Protein AF-A0AA90QDI5-F1 (afdb_monomer_lite)

Foldseek 3Di:
DADPLLVVLCVVVVHDLVRQVVCLVVVPDPRLLVSQADSPPRHHPDDDLLLQVLQVQLDDPDDDRRHSVNSLVCLQVLDDDPSCLSSLLCSQAPPDVSSVLVSLVVSCVVVVHDSLSSVVSNQSSCVVSVRPRDHPVVSVVPD

Sequence (143 aa):
MTDPVILTRCAELGLSFDQAQRIALASGSALPWALGLDFVTFTPLKPRRWLWMAAQTSSVSYRGFLTPELLLEILMTGEVPRAFASHVLHLLEEAPIQLVVLAVEQAAQQGGVPIATLWRNVARIANEMQSRRITASMIYDAK

Radius of gyration: 15.59 Å; chains: 1; bounding box: 36×31×40 Å

pLDDT: mean 74.64, std 16.43, range [31.08, 96.12]

Structure (mmCIF, N/CA/C/O backbone):
data_AF-A0AA90QDI5-F1
#
_entry.id   AF-A0AA90QDI5-F1
#
loop_
_atom_site.group_PDB
_atom_site.id
_atom_site.type_symbol
_atom_site.label_atom_id
_atom_site.label_alt_id
_atom_site.label_comp_id
_atom_site.label_asym_id
_atom_site.label_entity_id
_atom_site.label_seq_id
_atom_site.pdbx_PDB_ins_code
_atom_site.Cartn_x
_atom_site.Cartn_y
_atom_site.Cartn_z
_atom_site.occupancy
_atom_site.B_iso_or_equiv
_atom_site.auth_seq_id
_atom_site.auth_comp_id
_atom_site.auth_asym_id
_atom_site.auth_atom_id
_atom_site.pdbx_PDB_model_num
ATOM 1 N N . MET A 1 1 ? -14.360 18.283 18.172 1.00 47.31 1 MET A N 1
ATOM 2 C CA . MET A 1 1 ? -15.468 17.771 17.339 1.00 47.31 1 MET A CA 1
ATOM 3 C C . MET A 1 1 ? -14.946 16.561 16.592 1.00 47.31 1 MET A C 1
ATOM 5 O O . MET A 1 1 ? -14.014 16.714 15.817 1.00 47.31 1 MET A O 1
ATOM 9 N N . THR A 1 2 ? -15.454 15.377 16.924 1.00 53.94 2 THR A N 1
ATOM 10 C CA . THR A 1 2 ? -15.044 14.090 16.344 1.00 53.94 2 THR A CA 1
ATOM 11 C C . THR A 1 2 ? -15.523 14.008 14.895 1.00 53.94 2 THR A C 1
ATOM 13 O O . THR A 1 2 ? -16.684 14.308 14.624 1.00 53.94 2 THR A O 1
ATOM 16 N N . ASP A 1 3 ? -14.631 13.671 13.966 1.00 61.91 3 ASP A N 1
ATOM 17 C CA . ASP A 1 3 ? -14.931 13.638 12.531 1.00 61.91 3 ASP A CA 1
ATOM 18 C C . ASP A 1 3 ? -15.854 12.449 12.192 1.00 61.91 3 ASP A C 1
ATOM 20 O O . ASP A 1 3 ? -15.595 11.331 12.655 1.00 61.91 3 ASP A O 1
ATOM 24 N N . PRO A 1 4 ? -16.926 12.655 11.405 1.00 64.06 4 PRO A N 1
ATOM 25 C CA . PRO A 1 4 ? -17.857 11.596 11.020 1.00 64.06 4 PRO A CA 1
ATOM 26 C C . PRO A 1 4 ? -17.185 10.407 10.318 1.00 64.06 4 PRO A C 1
ATOM 28 O O . PRO A 1 4 ? -17.636 9.280 10.499 1.00 64.06 4 PRO A O 1
ATOM 31 N N . VAL A 1 5 ? -16.081 10.608 9.591 1.00 58.88 5 VAL A N 1
ATOM 32 C CA . VAL A 1 5 ? -15.336 9.516 8.938 1.00 58.88 5 VAL A CA 1
ATOM 33 C C . VAL A 1 5 ? -14.700 8.581 9.969 1.00 58.88 5 VAL A C 1
ATOM 35 O O . VAL A 1 5 ? -14.697 7.363 9.783 1.00 58.88 5 VAL A O 1
ATOM 38 N N . ILE A 1 6 ? -14.210 9.129 11.085 1.00 55.62 6 ILE A N 1
ATOM 39 C CA . ILE A 1 6 ? -13.635 8.332 12.176 1.00 55.62 6 ILE A CA 1
ATOM 40 C C . ILE A 1 6 ? -14.721 7.498 12.841 1.00 55.62 6 ILE A C 1
ATOM 42 O O . ILE A 1 6 ? -14.497 6.327 13.135 1.00 55.62 6 ILE A O 1
ATOM 46 N N . LEU A 1 7 ? -15.892 8.090 13.081 1.00 63.03 7 LEU A N 1
ATOM 47 C CA . LEU A 1 7 ? -17.005 7.382 13.706 1.00 63.03 7 LEU A CA 1
ATOM 48 C C . LEU A 1 7 ? -17.486 6.223 12.832 1.00 63.03 7 LEU A C 1
ATOM 50 O O . LEU A 1 7 ? -17.720 5.141 13.363 1.00 63.03 7 LEU A O 1
ATOM 54 N N . THR A 1 8 ? -17.548 6.411 11.511 1.00 62.66 8 THR A N 1
ATOM 55 C CA . THR A 1 8 ? -17.873 5.336 10.564 1.00 62.66 8 THR A CA 1
ATOM 56 C C . THR A 1 8 ? -16.835 4.218 10.605 1.00 62.66 8 THR A C 1
ATOM 58 O O . THR A 1 8 ? -17.210 3.064 10.770 1.00 62.66 8 THR A O 1
ATOM 61 N N . ARG A 1 9 ? -15.535 4.539 10.559 1.00 58.50 9 ARG A N 1
ATOM 62 C CA . ARG A 1 9 ? -14.464 3.527 10.632 1.00 58.50 9 ARG A CA 1
ATOM 63 C C . ARG A 1 9 ? -14.441 2.784 11.971 1.00 58.50 9 ARG A C 1
ATOM 65 O O . ARG A 1 9 ? -14.253 1.575 12.008 1.00 58.50 9 ARG A O 1
ATOM 72 N N . CYS A 1 10 ? -14.665 3.491 13.079 1.00 55.25 10 CYS A N 1
ATOM 73 C CA . CYS A 1 10 ? -14.777 2.873 14.401 1.00 55.25 10 CYS A CA 1
ATOM 74 C C . CYS A 1 10 ? -15.993 1.935 14.464 1.00 55.25 10 CYS A C 1
ATOM 76 O O . CYS A 1 10 ? -15.869 0.813 14.947 1.00 55.25 10 CYS A O 1
ATOM 78 N N . ALA A 1 11 ? -17.139 2.355 13.914 1.00 64.50 11 ALA A N 1
ATOM 79 C CA . ALA A 1 11 ? -18.347 1.538 13.848 1.00 64.50 11 ALA A CA 1
ATOM 80 C C . ALA A 1 11 ? -18.176 0.296 12.956 1.00 64.50 11 ALA A C 1
ATOM 82 O O . ALA A 1 11 ? -18.606 -0.785 13.350 1.00 64.50 11 ALA A O 1
ATOM 83 N N . GLU A 1 12 ? -17.505 0.421 11.807 1.00 55.56 12 GLU A N 1
ATOM 84 C CA . GLU A 1 12 ? -17.153 -0.708 10.928 1.00 55.56 12 GLU A CA 1
ATOM 85 C C . GLU A 1 12 ? -16.267 -1.741 11.636 1.00 55.56 12 GLU A C 1
ATOM 87 O O . GLU A 1 12 ? -16.382 -2.937 11.380 1.00 55.56 12 GLU A O 1
ATOM 92 N N . LEU A 1 13 ? -15.425 -1.289 12.567 1.00 57.91 13 LEU A N 1
ATOM 93 C CA . LEU A 1 13 ? -14.550 -2.137 13.377 1.00 57.91 13 LEU A CA 1
ATOM 94 C C . LEU A 1 13 ? -15.186 -2.578 14.708 1.00 57.91 13 LEU A C 1
ATOM 96 O O . LEU A 1 13 ? -14.538 -3.267 15.493 1.00 57.91 13 LEU A O 1
ATOM 100 N N . GLY A 1 14 ? -16.437 -2.190 14.988 1.00 61.25 14 GLY A N 1
ATOM 101 C CA . GLY A 1 14 ? -17.127 -2.508 16.243 1.00 61.25 14 GLY A CA 1
ATOM 102 C C . GLY A 1 14 ? -16.522 -1.843 17.488 1.00 61.25 14 GLY A C 1
ATOM 103 O O . GLY A 1 14 ? -16.730 -2.319 18.603 1.00 61.25 14 GLY A O 1
ATOM 104 N N . LEU A 1 15 ? -15.764 -0.760 17.313 1.00 64.56 15 LEU A N 1
ATOM 105 C CA . LEU A 1 15 ? -15.055 -0.048 18.374 1.00 64.56 15 LEU A CA 1
ATOM 106 C C . LEU A 1 15 ? -15.715 1.302 18.665 1.00 64.56 15 LEU A C 1
ATOM 108 O O . LEU A 1 15 ? -16.173 2.003 17.764 1.00 64.56 15 LEU A O 1
ATOM 112 N N . SER A 1 16 ? -15.714 1.724 19.930 1.00 71.50 16 SER A N 1
ATOM 113 C CA . SER A 1 16 ? -15.964 3.127 20.267 1.00 71.50 16 SER A CA 1
ATOM 114 C C . SER A 1 16 ? -14.698 3.963 20.048 1.00 71.50 16 SER A C 1
ATOM 116 O O . SER A 1 16 ? -13.582 3.454 20.144 1.00 71.50 16 SER A O 1
ATOM 118 N N . PHE A 1 17 ? -14.850 5.266 19.795 1.00 65.88 17 PHE A N 1
ATOM 119 C CA . PHE A 1 17 ? -13.709 6.178 19.618 1.00 65.88 17 PHE A CA 1
ATOM 120 C C . PHE A 1 17 ? -12.724 6.125 20.801 1.00 65.88 17 PHE A C 1
ATOM 122 O O . PHE A 1 17 ? -11.512 6.087 20.612 1.00 65.88 17 PHE A O 1
ATOM 129 N N . ASP A 1 18 ? -13.247 6.039 22.024 1.00 66.75 18 ASP A N 1
ATOM 130 C CA . ASP A 1 18 ? -12.446 5.966 23.248 1.00 66.75 18 ASP A CA 1
ATOM 131 C C . ASP A 1 18 ? -11.694 4.625 23.394 1.00 66.75 18 ASP A C 1
ATOM 133 O O . ASP A 1 18 ? -10.564 4.571 23.886 1.00 66.75 18 ASP A O 1
ATOM 137 N N . GLN A 1 19 ? -12.288 3.524 22.920 1.00 65.81 19 GLN A N 1
ATOM 138 C CA . GLN A 1 19 ? -11.617 2.221 22.849 1.00 65.81 19 GLN A CA 1
ATOM 139 C C . GLN A 1 19 ? -10.521 2.220 21.785 1.00 65.81 19 GLN A C 1
ATOM 141 O O . GLN A 1 19 ? -9.406 1.775 22.056 1.00 65.81 19 GLN A O 1
ATOM 146 N N . ALA A 1 20 ? -10.818 2.764 20.604 1.00 63.28 20 ALA A N 1
ATOM 147 C CA . ALA A 1 20 ? -9.859 2.909 19.521 1.00 63.28 20 ALA A CA 1
ATOM 148 C C . ALA A 1 20 ? -8.645 3.737 19.970 1.00 63.28 20 ALA A C 1
ATOM 150 O O . ALA A 1 20 ? -7.508 3.319 19.766 1.00 63.28 20 ALA A O 1
ATOM 151 N N . GLN A 1 21 ? -8.869 4.848 20.679 1.00 65.19 21 GLN A N 1
ATOM 152 C CA . GLN A 1 21 ? -7.803 5.695 21.214 1.00 65.19 21 GLN A CA 1
ATOM 153 C C . GLN A 1 21 ? -6.935 4.963 22.255 1.00 65.19 21 GLN A C 1
ATOM 155 O O . GLN A 1 21 ? -5.708 5.036 22.191 1.00 65.19 21 GLN A O 1
ATOM 160 N N . ARG A 1 22 ? -7.543 4.202 23.178 1.00 65.06 22 ARG A N 1
ATOM 161 C CA . ARG A 1 22 ? -6.811 3.408 24.184 1.00 65.06 22 ARG A CA 1
ATOM 162 C C . ARG A 1 22 ? -5.964 2.296 23.575 1.00 65.06 22 ARG A C 1
ATOM 164 O O . ARG A 1 22 ? -4.813 2.130 23.968 1.00 65.06 22 ARG A O 1
ATOM 171 N N . ILE A 1 23 ? -6.517 1.557 22.617 1.00 61.62 23 ILE A N 1
ATOM 172 C CA . ILE A 1 23 ? -5.788 0.504 21.902 1.00 61.62 23 ILE A CA 1
ATOM 173 C C . ILE A 1 23 ? -4.618 1.127 21.141 1.00 61.62 23 ILE A C 1
ATOM 175 O O . ILE A 1 23 ? -3.495 0.642 21.204 1.00 61.62 23 ILE A O 1
ATOM 179 N N . ALA A 1 24 ? -4.844 2.264 20.492 1.00 59.44 24 ALA A N 1
ATOM 180 C CA . ALA A 1 24 ? -3.817 2.907 19.699 1.00 59.44 24 ALA A CA 1
ATOM 181 C C . ALA A 1 24 ? -2.663 3.495 20.541 1.00 59.44 24 ALA A C 1
ATOM 183 O O . ALA A 1 24 ? -1.512 3.471 20.100 1.00 59.44 24 ALA A O 1
ATOM 184 N N . LEU A 1 25 ? -2.950 3.944 21.768 1.00 59.88 25 LEU A N 1
ATOM 185 C CA . LEU A 1 25 ? -1.947 4.303 22.779 1.00 59.88 25 LEU A CA 1
ATOM 186 C C . LEU A 1 25 ? -1.165 3.082 23.296 1.00 59.88 25 LEU A C 1
ATOM 188 O O . LEU A 1 25 ? 0.023 3.202 23.586 1.00 59.88 25 LEU A O 1
ATOM 192 N N . ALA A 1 26 ? -1.809 1.917 23.401 1.00 58.50 26 ALA A N 1
ATOM 193 C CA . ALA A 1 26 ? -1.209 0.695 23.938 1.00 58.50 26 ALA A CA 1
ATOM 194 C C . ALA A 1 26 ? -0.394 -0.110 22.907 1.00 58.50 26 ALA A C 1
ATOM 196 O O . ALA A 1 26 ? 0.577 -0.767 23.275 1.00 58.50 26 ALA A O 1
ATOM 197 N N . SER A 1 27 ? -0.771 -0.075 21.626 1.00 55.84 27 SER A N 1
ATOM 198 C CA . SER A 1 27 ? -0.221 -0.971 20.596 1.00 55.84 27 SER A CA 1
ATOM 199 C C . SER A 1 27 ? 1.012 -0.447 19.858 1.00 55.84 27 SER A C 1
ATOM 201 O O . SER A 1 27 ? 1.616 -1.202 19.107 1.00 55.84 27 SER A O 1
ATOM 203 N N . GLY A 1 28 ? 1.412 0.812 20.063 1.00 52.62 28 GLY A N 1
ATOM 204 C CA . GLY A 1 28 ? 2.659 1.361 19.517 1.00 52.62 28 GLY A CA 1
ATOM 205 C C . GLY A 1 28 ? 2.663 1.572 17.993 1.00 52.62 28 GLY A C 1
ATOM 206 O O . GLY A 1 28 ? 2.705 0.638 17.205 1.00 52.62 28 GLY A O 1
ATOM 207 N N . SER A 1 29 ? 2.712 2.840 17.572 1.00 56.66 29 SER A N 1
ATOM 208 C CA . SER A 1 29 ? 2.962 3.399 16.218 1.00 56.66 29 SER A CA 1
ATOM 209 C C . SER A 1 29 ? 2.064 2.984 15.042 1.00 56.66 29 SER A C 1
ATOM 211 O O . SER A 1 29 ? 1.878 3.782 14.121 1.00 56.66 29 SER A O 1
ATOM 213 N N . ALA A 1 30 ? 1.474 1.790 15.064 1.00 57.69 30 ALA A N 1
ATOM 214 C CA . ALA A 1 30 ? 0.895 1.151 13.896 1.00 57.69 30 ALA A CA 1
ATOM 215 C C . ALA A 1 30 ? -0.593 0.783 14.054 1.00 57.69 30 ALA A C 1
ATOM 217 O O . ALA A 1 30 ? -1.067 -0.097 13.351 1.00 57.69 30 ALA A O 1
ATOM 218 N N . LEU A 1 31 ? -1.385 1.492 14.856 1.00 61.66 31 LEU A N 1
ATOM 219 C CA . LEU A 1 31 ? -2.858 1.408 14.778 1.00 61.66 31 LEU A CA 1
ATOM 220 C C . LEU A 1 31 ? -3.566 2.742 14.500 1.00 61.66 31 LEU A C 1
ATOM 222 O O . LEU A 1 31 ? -4.549 2.713 13.764 1.00 61.66 31 LEU A O 1
ATOM 226 N N . PRO A 1 32 ? -3.070 3.916 14.954 1.00 63.72 32 PRO A N 1
ATOM 227 C CA . PRO A 1 32 ? -3.703 5.198 14.624 1.00 63.72 32 PRO A CA 1
ATOM 228 C C . PRO A 1 32 ? -3.929 5.410 13.127 1.00 63.72 32 PRO A C 1
ATOM 230 O O . PRO A 1 32 ? -5.046 5.645 12.695 1.00 63.72 32 PRO A O 1
ATOM 233 N N . TRP A 1 33 ? -2.892 5.237 12.318 1.00 56.12 33 TRP A N 1
ATOM 234 C CA . TRP A 1 33 ? -2.924 5.360 10.860 1.00 56.12 33 TRP A CA 1
ATOM 235 C C . TRP A 1 33 ? -3.937 4.440 10.153 1.00 56.12 33 TRP A C 1
ATOM 237 O O . TRP A 1 33 ? -4.631 4.927 9.270 1.00 56.12 33 TRP A O 1
ATOM 247 N N . ALA A 1 34 ? -4.084 3.171 10.559 1.00 58.53 34 ALA A N 1
ATOM 248 C CA . ALA A 1 34 ? -5.080 2.248 9.997 1.00 58.53 34 ALA A CA 1
ATOM 249 C C . ALA A 1 34 ? -6.523 2.685 10.316 1.00 58.53 34 ALA A C 1
ATOM 251 O O . ALA A 1 34 ? -7.464 2.372 9.593 1.00 58.53 34 ALA A O 1
ATOM 252 N N . LEU A 1 35 ? -6.694 3.461 11.390 1.00 63.53 35 LEU A N 1
ATOM 253 C CA . LEU A 1 35 ? -7.950 4.119 11.748 1.00 63.53 35 LEU A CA 1
ATOM 254 C C . LEU A 1 35 ? -8.104 5.499 11.083 1.00 63.53 35 LEU A C 1
ATOM 256 O O . LEU A 1 35 ? -9.143 6.141 11.222 1.00 63.53 35 LEU A O 1
ATOM 260 N N . GLY A 1 36 ? -7.098 5.967 10.339 1.00 61.31 36 GLY A N 1
ATOM 261 C CA . GLY A 1 36 ? -7.047 7.314 9.767 1.00 61.31 36 GLY A CA 1
ATOM 262 C C . GLY A 1 36 ? -6.701 8.414 10.775 1.00 61.31 36 GLY A C 1
ATOM 263 O O . GLY A 1 36 ? -7.060 9.567 10.554 1.00 61.31 36 GLY A O 1
ATOM 264 N N . LEU A 1 37 ? -6.031 8.081 11.879 1.00 63.62 37 LEU A N 1
ATOM 265 C CA . LEU A 1 37 ? -5.660 8.991 12.964 1.00 63.62 37 LEU A CA 1
ATOM 266 C C . LEU A 1 37 ? -4.159 9.316 12.959 1.00 63.62 37 LEU A C 1
ATOM 268 O O . LEU A 1 37 ? -3.305 8.463 12.712 1.00 63.62 37 LEU A O 1
ATOM 272 N N . ASP A 1 38 ? -3.835 10.562 13.282 1.00 62.53 38 ASP A N 1
ATOM 273 C CA . ASP A 1 38 ? -2.483 11.033 13.559 1.00 62.53 38 ASP A CA 1
ATOM 274 C C . ASP A 1 38 ? -1.939 10.391 14.844 1.00 62.53 38 ASP A C 1
ATOM 276 O O . ASP A 1 38 ? -2.626 10.331 15.860 1.00 62.53 38 ASP A O 1
ATOM 280 N N . PHE A 1 39 ? -0.694 9.910 14.815 1.00 56.56 39 PHE A N 1
ATOM 281 C CA . PHE A 1 39 ? -0.118 9.140 15.925 1.00 56.56 39 PHE A CA 1
ATOM 282 C C . PHE A 1 39 ? 0.148 9.978 17.191 1.00 56.56 39 PHE A C 1
ATOM 284 O O . PHE A 1 39 ? 0.200 9.430 18.288 1.00 56.56 39 PHE A O 1
ATOM 291 N N . VAL A 1 40 ? 0.329 11.294 17.051 1.00 57.44 40 VAL A N 1
ATOM 292 C CA . VAL A 1 40 ? 0.679 12.186 18.170 1.00 57.44 40 VAL A CA 1
ATOM 293 C C . VAL A 1 40 ? -0.569 12.829 18.763 1.00 57.44 40 VAL A C 1
ATOM 295 O O . VAL A 1 40 ? -0.715 12.939 19.977 1.00 57.44 40 VAL A O 1
ATOM 298 N N . THR A 1 41 ? -1.475 13.267 17.897 1.00 57.81 41 THR A N 1
ATOM 299 C CA . THR A 1 41 ? -2.659 14.042 18.272 1.00 57.81 41 THR A CA 1
ATOM 300 C C . THR A 1 41 ? -3.934 13.205 18.319 1.00 57.81 41 THR A C 1
ATOM 302 O O . THR A 1 41 ? -4.931 13.673 18.862 1.00 57.81 41 THR A O 1
ATOM 305 N N . PHE A 1 42 ? -3.926 11.991 17.752 1.00 59.12 42 PHE A N 1
ATOM 306 C CA . PHE A 1 42 ? -5.101 11.122 17.588 1.00 59.12 42 PHE A CA 1
ATOM 307 C C . PHE A 1 42 ? -6.279 11.819 16.892 1.00 59.12 42 PHE A C 1
ATOM 309 O O . PHE A 1 42 ? -7.442 11.468 17.081 1.00 59.12 42 PHE A O 1
ATOM 316 N N . THR A 1 43 ? -5.972 12.823 16.071 1.00 56.66 43 THR A N 1
ATOM 317 C CA . THR A 1 43 ? -6.942 13.538 15.240 1.00 56.66 43 THR A CA 1
ATOM 318 C C . THR A 1 43 ? -6.970 12.937 13.838 1.00 56.66 43 THR A C 1
ATOM 320 O O . THR A 1 43 ? -5.996 12.294 13.447 1.00 56.66 43 THR A O 1
ATOM 323 N N . PRO A 1 44 ? -8.055 13.113 13.063 1.00 59.50 44 PRO A N 1
ATOM 324 C CA . PRO A 1 44 ? -8.093 12.592 11.704 1.00 59.50 44 PRO A CA 1
ATOM 325 C C . PRO A 1 44 ? -6.929 13.142 10.887 1.00 59.50 44 PRO A C 1
ATOM 327 O O . PRO A 1 44 ? -6.656 14.348 10.888 1.00 59.50 44 PRO A O 1
ATOM 330 N N . LEU A 1 45 ? -6.251 12.254 10.167 1.00 65.75 45 LEU A N 1
ATOM 331 C CA . LEU A 1 45 ? -5.225 12.646 9.219 1.00 65.75 45 LEU A CA 1
ATOM 332 C C . LEU A 1 45 ? -5.866 13.554 8.172 1.00 65.75 45 LEU A C 1
ATOM 334 O O . LEU A 1 45 ? -6.798 13.165 7.468 1.00 65.75 45 LEU A O 1
ATOM 338 N N . LYS A 1 46 ? -5.350 14.781 8.053 1.00 67.25 46 LYS A N 1
ATOM 339 C CA . LYS A 1 46 ? -5.770 15.686 6.979 1.00 67.25 46 LYS A CA 1
ATOM 340 C C . LYS A 1 46 ? -5.584 14.979 5.629 1.00 67.25 46 LYS A C 1
ATOM 342 O O . LYS A 1 46 ? -4.560 14.311 5.461 1.00 67.25 46 LYS A O 1
ATOM 347 N N . PRO A 1 47 ? -6.496 15.161 4.657 1.00 64.50 47 PRO A N 1
ATOM 348 C CA . PRO A 1 47 ? -6.311 14.628 3.315 1.00 64.50 47 PRO A CA 1
ATOM 349 C C . PRO A 1 47 ? -4.954 15.073 2.761 1.00 64.50 47 PRO A C 1
ATOM 351 O O . PRO A 1 47 ? -4.662 16.268 2.680 1.00 64.50 47 PRO A O 1
ATOM 354 N N . ARG A 1 48 ? -4.104 14.109 2.409 1.00 77.75 48 ARG A N 1
ATOM 355 C CA . ARG A 1 48 ? -2.812 14.347 1.758 1.00 77.75 48 ARG A CA 1
ATOM 356 C C . ARG A 1 48 ? -2.747 13.554 0.463 1.00 77.75 48 ARG A C 1
ATOM 358 O O . ARG A 1 48 ? -3.522 12.630 0.233 1.00 77.75 48 ARG A O 1
ATOM 365 N N . ARG A 1 49 ? -1.801 13.927 -0.397 1.00 86.38 49 ARG A N 1
ATOM 366 C CA . ARG A 1 49 ? -1.512 13.210 -1.642 1.00 86.38 49 ARG A CA 1
ATOM 367 C C . ARG A 1 49 ? -0.635 11.988 -1.329 1.00 86.38 49 ARG A C 1
ATOM 369 O O . ARG A 1 49 ? 0.541 11.986 -1.669 1.00 86.38 49 ARG A O 1
ATOM 376 N N . TRP A 1 50 ? -1.181 10.992 -0.632 1.00 89.69 50 TRP A N 1
ATOM 377 C CA . TRP A 1 50 ? -0.443 9.817 -0.144 1.00 89.69 50 TRP A CA 1
ATOM 378 C C . TRP A 1 50 ? 0.205 9.000 -1.261 1.00 89.69 50 TRP A C 1
ATOM 380 O O . TRP A 1 50 ? 1.376 8.657 -1.143 1.00 89.69 50 TRP A O 1
ATOM 390 N N . LEU A 1 51 ? -0.495 8.785 -2.377 1.00 90.19 51 LEU A N 1
ATOM 391 C CA . LEU A 1 51 ? 0.064 8.175 -3.587 1.00 90.19 51 LEU A CA 1
ATOM 392 C C . LEU A 1 51 ? 1.256 8.968 -4.128 1.00 90.19 51 LEU A C 1
ATOM 394 O O . LEU A 1 51 ? 2.277 8.385 -4.472 1.00 90.19 51 LEU A O 1
ATOM 398 N N . TRP A 1 52 ? 1.165 10.300 -4.144 1.00 91.12 52 TRP A N 1
ATOM 399 C CA . TRP A 1 52 ? 2.280 11.151 -4.562 1.00 91.12 52 TRP A CA 1
ATOM 400 C C . TRP A 1 52 ? 3.458 11.067 -3.597 1.00 91.12 52 TRP A C 1
ATOM 402 O O . TRP A 1 52 ? 4.597 10.942 -4.032 1.00 91.12 52 TRP A O 1
ATOM 412 N N . MET A 1 53 ? 3.190 11.076 -2.292 1.00 89.69 53 MET A N 1
ATOM 413 C CA . MET A 1 53 ? 4.233 10.936 -1.279 1.00 89.69 53 MET A CA 1
ATOM 414 C C . MET A 1 53 ? 4.932 9.573 -1.385 1.00 89.69 53 MET A C 1
ATOM 416 O O . MET A 1 53 ? 6.156 9.529 -1.372 1.00 89.69 53 MET A O 1
ATOM 420 N N . ALA A 1 54 ? 4.179 8.482 -1.556 1.00 90.12 54 ALA A N 1
ATOM 421 C CA . ALA A 1 54 ? 4.718 7.137 -1.750 1.00 90.12 54 ALA A CA 1
ATOM 422 C C . ALA A 1 54 ? 5.580 7.052 -3.017 1.00 90.12 54 ALA A C 1
ATOM 424 O O . ALA A 1 54 ? 6.734 6.627 -2.964 1.00 90.12 54 ALA A O 1
ATOM 425 N N . ALA A 1 55 ? 5.057 7.541 -4.140 1.00 88.38 55 ALA A N 1
ATOM 426 C CA . ALA A 1 55 ? 5.775 7.587 -5.405 1.00 88.38 55 ALA A CA 1
ATOM 427 C C . ALA A 1 55 ? 7.091 8.387 -5.290 1.00 88.38 55 ALA A C 1
ATOM 429 O O . ALA A 1 55 ? 8.151 7.938 -5.738 1.00 88.38 55 ALA A O 1
ATOM 430 N N . GLN A 1 56 ? 7.069 9.514 -4.575 1.00 85.81 56 GLN A N 1
ATOM 431 C CA . GLN A 1 56 ? 8.258 10.325 -4.323 1.00 85.81 56 GLN A CA 1
ATOM 432 C C . GLN A 1 56 ? 9.282 9.617 -3.423 1.00 85.81 56 GLN A C 1
ATOM 434 O O . GLN A 1 56 ? 10.474 9.658 -3.722 1.00 85.81 56 GLN A O 1
ATOM 439 N N . THR A 1 57 ? 8.844 8.942 -2.354 1.00 82.31 57 THR A N 1
ATOM 440 C CA . THR A 1 57 ? 9.721 8.151 -1.468 1.00 82.31 57 THR A CA 1
ATOM 441 C C . THR A 1 57 ? 10.403 7.007 -2.213 1.00 82.31 57 THR A C 1
ATOM 443 O O . THR A 1 57 ? 11.532 6.659 -1.893 1.00 82.31 57 THR A O 1
ATOM 446 N N . SER A 1 58 ? 9.755 6.464 -3.245 1.00 76.62 58 SER A N 1
ATOM 447 C CA . SER A 1 58 ? 10.316 5.393 -4.071 1.00 76.62 58 SER A CA 1
ATOM 448 C C . SER A 1 58 ? 11.358 5.846 -5.106 1.00 76.62 58 SER A C 1
ATOM 450 O O . SER A 1 58 ? 12.023 5.016 -5.725 1.00 76.62 58 SER A O 1
ATOM 452 N N . SER A 1 59 ? 11.502 7.160 -5.315 1.00 68.69 59 SER A N 1
ATOM 453 C CA . SER A 1 59 ? 12.318 7.741 -6.386 1.00 68.69 59 SER A CA 1
ATOM 454 C C . SER A 1 59 ? 13.793 7.852 -5.990 1.00 68.69 59 SER A C 1
ATOM 456 O O . SER A 1 59 ? 14.318 8.933 -5.723 1.00 68.69 59 SER A O 1
ATOM 458 N N . VAL A 1 60 ? 14.478 6.710 -5.975 1.00 59.38 60 VAL A N 1
ATOM 459 C CA . VAL A 1 60 ? 15.926 6.602 -5.765 1.00 59.38 60 VAL A CA 1
ATOM 460 C C . VAL A 1 60 ? 16.670 6.714 -7.099 1.00 59.38 60 VAL A C 1
ATOM 462 O O . VAL A 1 60 ? 17.020 5.718 -7.707 1.00 59.38 60 VAL A O 1
ATOM 465 N N . SER A 1 61 ? 16.866 7.938 -7.598 1.00 55.78 61 SER A N 1
ATOM 466 C CA . SER A 1 61 ? 17.882 8.304 -8.617 1.00 55.78 61 SER A CA 1
ATOM 467 C C . SER A 1 61 ? 17.964 7.530 -9.962 1.00 55.78 61 SER A C 1
ATOM 469 O O . SER A 1 61 ? 18.847 7.833 -10.768 1.00 55.78 61 SER A O 1
ATOM 471 N N . TYR A 1 62 ? 17.050 6.610 -10.290 1.00 53.00 62 TYR A N 1
ATOM 472 C CA . TYR A 1 62 ? 17.022 5.906 -11.581 1.00 53.00 62 TYR A CA 1
ATOM 473 C C . TYR A 1 62 ? 16.262 6.689 -12.668 1.00 53.00 62 TYR A C 1
ATOM 475 O O . TYR A 1 62 ? 15.391 7.515 -12.400 1.00 53.00 62 TYR A O 1
ATOM 483 N N . ARG A 1 63 ? 16.612 6.441 -13.940 1.00 52.12 63 ARG A N 1
ATOM 484 C CA . ARG A 1 63 ? 15.950 7.040 -15.112 1.00 52.12 63 ARG A CA 1
ATOM 485 C C . ARG A 1 63 ? 14.502 6.542 -15.221 1.00 52.12 63 ARG A C 1
ATOM 487 O O . ARG A 1 63 ? 14.256 5.485 -15.789 1.00 52.12 63 ARG A O 1
ATOM 494 N N . GLY A 1 64 ? 13.571 7.342 -14.712 1.00 60.78 64 GLY A N 1
ATOM 495 C CA . GLY A 1 64 ? 12.126 7.128 -14.790 1.00 60.78 64 GLY A CA 1
ATOM 496 C C . GLY A 1 64 ? 11.484 7.463 -13.450 1.00 60.78 64 GLY A C 1
ATOM 497 O O . GLY A 1 64 ? 11.765 6.804 -12.462 1.00 60.78 64 GLY A O 1
ATOM 498 N N . PHE A 1 65 ? 10.652 8.501 -13.399 1.00 73.75 65 PHE A N 1
ATOM 499 C CA . PHE A 1 65 ? 9.949 8.882 -12.175 1.00 73.75 65 PHE A CA 1
ATOM 500 C C . PHE A 1 65 ? 8.702 8.006 -12.026 1.00 73.75 65 PHE A C 1
ATOM 502 O O . PHE A 1 65 ? 7.859 8.006 -12.926 1.00 73.75 65 PHE A O 1
ATOM 509 N N . LEU A 1 66 ? 8.582 7.248 -10.929 1.00 86.38 66 LEU A N 1
ATOM 510 C CA . LEU A 1 66 ? 7.326 6.569 -10.608 1.00 86.38 66 LEU A CA 1
ATOM 511 C C . LEU A 1 66 ? 6.285 7.657 -10.334 1.00 86.38 66 LEU A C 1
ATOM 513 O O . LEU A 1 66 ? 6.427 8.415 -9.379 1.00 86.38 66 LEU A O 1
ATOM 517 N N . THR A 1 67 ? 5.276 7.785 -11.192 1.00 91.25 67 THR A N 1
ATOM 518 C CA . THR A 1 67 ? 4.220 8.784 -11.005 1.00 91.25 67 THR A CA 1
ATOM 519 C C . THR A 1 67 ? 3.153 8.265 -10.035 1.00 91.25 67 THR A C 1
ATOM 521 O O . THR A 1 67 ? 2.989 7.048 -9.894 1.00 91.25 67 THR A O 1
ATOM 524 N N . PRO A 1 68 ? 2.393 9.155 -9.370 1.00 91.69 68 PRO A N 1
ATOM 525 C CA . PRO A 1 68 ? 1.251 8.751 -8.548 1.00 91.69 68 PRO A CA 1
ATOM 526 C C . PRO A 1 68 ? 0.224 7.920 -9.331 1.00 91.69 68 PRO A C 1
ATOM 528 O O . PRO A 1 68 ? -0.347 6.980 -8.786 1.00 91.69 68 PRO A O 1
ATOM 531 N N . GLU A 1 69 ? 0.006 8.254 -10.604 1.00 93.81 69 GLU A N 1
ATOM 532 C CA . GLU A 1 69 ? -0.948 7.582 -11.488 1.00 93.81 69 GLU A CA 1
ATOM 533 C C . GLU A 1 69 ? -0.479 6.170 -11.846 1.00 93.81 69 GLU A C 1
ATOM 535 O O . GLU A 1 69 ? -1.270 5.231 -11.812 1.00 93.81 69 GLU A O 1
ATOM 540 N N . LEU A 1 70 ? 0.819 5.997 -12.118 1.00 93.75 70 LEU A N 1
ATOM 541 C CA . LEU A 1 70 ? 1.383 4.678 -12.382 1.00 93.75 70 LEU A CA 1
ATOM 542 C C . LEU A 1 70 ? 1.401 3.819 -11.114 1.00 93.75 70 LEU A C 1
ATOM 544 O O . LEU A 1 70 ? 1.112 2.628 -11.171 1.00 93.75 70 LEU A O 1
ATOM 548 N N . LEU A 1 71 ? 1.694 4.412 -9.952 1.00 94.50 71 LEU A N 1
ATOM 549 C CA . LEU A 1 71 ? 1.589 3.704 -8.677 1.00 94.50 71 LEU A CA 1
ATOM 550 C C . LEU A 1 71 ? 0.144 3.260 -8.403 1.00 94.50 71 LEU A C 1
ATOM 552 O O . LEU A 1 71 ? -0.068 2.133 -7.965 1.00 94.50 71 LEU A O 1
ATOM 556 N N . LEU A 1 72 ? -0.848 4.108 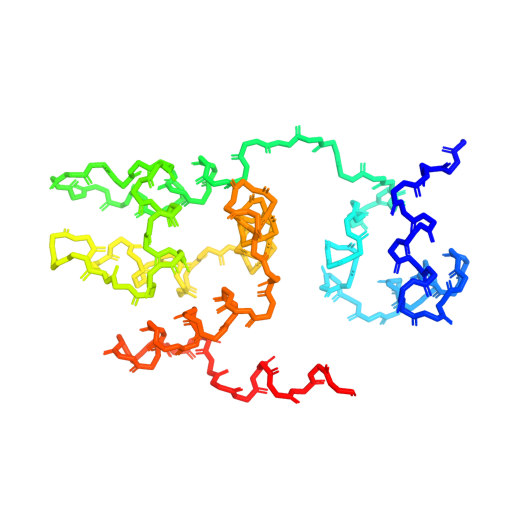-8.691 1.00 95.94 72 LEU A N 1
ATOM 557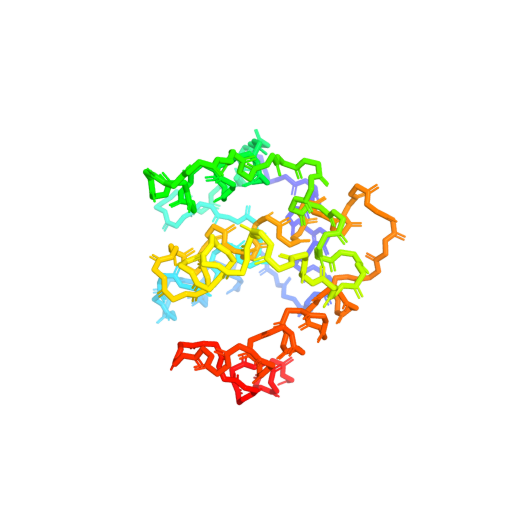 C CA . LEU A 1 72 ? -2.259 3.732 -8.604 1.00 95.94 72 LEU A CA 1
ATOM 558 C C . LEU A 1 72 ? -2.563 2.526 -9.501 1.00 95.94 72 LEU A C 1
ATOM 560 O O . LEU A 1 72 ? -3.139 1.550 -9.027 1.00 95.94 72 LEU A O 1
ATOM 564 N N . GLU A 1 73 ? -2.153 2.565 -10.768 1.00 96.12 73 GLU A N 1
ATOM 565 C CA . GLU A 1 73 ? -2.358 1.467 -11.717 1.00 96.12 73 GLU A CA 1
ATOM 566 C C . GLU A 1 73 ? -1.705 0.162 -11.239 1.00 96.12 73 GLU A C 1
ATOM 568 O O . GLU A 1 73 ? -2.351 -0.887 -11.237 1.00 96.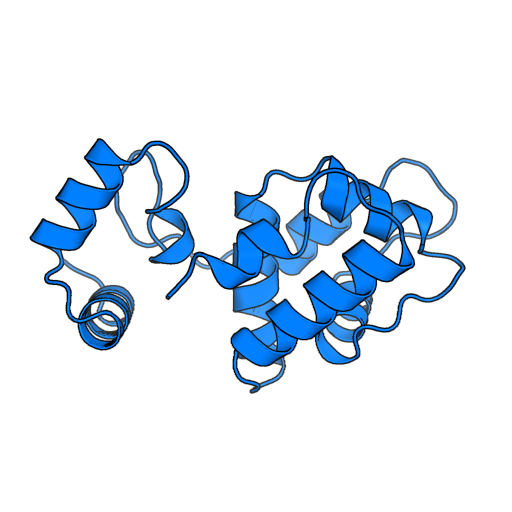12 73 GLU A O 1
ATOM 573 N N . ILE A 1 74 ? -0.466 0.231 -10.747 1.00 95.50 74 ILE A N 1
ATOM 574 C CA . ILE A 1 74 ? 0.254 -0.911 -10.168 1.00 95.50 74 ILE A CA 1
ATOM 575 C C . ILE A 1 74 ? -0.517 -1.501 -8.982 1.00 95.50 74 ILE A C 1
ATOM 577 O O . ILE A 1 74 ? -0.671 -2.715 -8.889 1.00 95.50 74 ILE A O 1
ATOM 581 N N . LEU A 1 75 ? -1.036 -0.670 -8.072 1.00 94.88 75 LEU A N 1
ATOM 582 C CA . LEU A 1 75 ? -1.802 -1.148 -6.914 1.00 94.88 75 LEU A CA 1
ATOM 583 C C . LEU A 1 75 ? -3.151 -1.758 -7.325 1.00 94.88 75 LEU A C 1
ATOM 585 O O . LEU A 1 75 ? -3.593 -2.747 -6.737 1.00 94.88 75 LEU A O 1
ATOM 589 N N . MET A 1 76 ? -3.796 -1.194 -8.346 1.00 95.25 76 MET A N 1
ATOM 590 C CA . MET A 1 76 ? -5.092 -1.648 -8.856 1.00 95.25 76 MET A CA 1
ATOM 591 C C . MET A 1 76 ? -4.996 -2.968 -9.628 1.00 95.25 76 MET A C 1
ATOM 593 O O . MET A 1 76 ? -5.858 -3.833 -9.476 1.00 95.25 76 MET A O 1
ATOM 597 N N . THR A 1 77 ? -3.948 -3.141 -10.430 1.00 95.62 77 THR A N 1
ATOM 598 C CA . THR A 1 77 ? -3.735 -4.333 -11.270 1.00 95.62 77 THR A CA 1
ATOM 599 C C . THR A 1 77 ? -2.916 -5.409 -10.558 1.00 95.62 77 THR A C 1
ATOM 601 O O . THR A 1 77 ? -3.073 -6.603 -10.811 1.00 95.62 77 THR A O 1
ATOM 604 N N . GLY A 1 78 ? -2.040 -5.001 -9.640 1.00 94.06 78 GLY A N 1
ATOM 605 C CA . GLY A 1 78 ? -0.988 -5.837 -9.075 1.00 94.06 78 GLY A CA 1
ATOM 606 C C . GLY A 1 78 ? 0.162 -6.114 -10.049 1.00 94.06 78 GLY A C 1
ATOM 607 O O . GLY A 1 78 ? 0.994 -6.967 -9.760 1.00 94.06 78 GLY A O 1
ATOM 608 N N . GLU A 1 79 ? 0.196 -5.473 -11.219 1.00 95.12 79 GLU A N 1
ATOM 609 C CA . GLU A 1 79 ? 1.238 -5.676 -12.224 1.00 95.12 79 GLU A CA 1
ATOM 610 C C . GLU A 1 79 ? 2.293 -4.581 -12.123 1.00 95.12 79 GLU A C 1
ATOM 612 O O . GLU A 1 79 ? 1.964 -3.397 -12.119 1.00 95.12 79 GLU A O 1
ATOM 617 N N . VAL A 1 80 ? 3.573 -4.963 -12.069 1.00 93.44 80 VAL A N 1
ATOM 618 C CA . VAL A 1 80 ? 4.671 -3.992 -12.062 1.00 93.44 80 VAL A CA 1
ATOM 619 C C . VAL A 1 80 ? 5.400 -3.990 -13.400 1.00 93.44 80 VAL A C 1
ATOM 621 O O . VAL A 1 80 ? 6.042 -4.986 -13.753 1.00 93.44 80 VAL A O 1
ATOM 624 N N . PRO A 1 81 ? 5.394 -2.865 -14.139 1.00 92.31 81 PRO A N 1
ATOM 625 C CA . PRO A 1 81 ? 6.206 -2.744 -15.337 1.00 92.31 81 PRO A CA 1
ATOM 626 C C . PRO A 1 81 ? 7.690 -2.902 -14.999 1.00 92.31 81 PRO A C 1
ATOM 628 O O . PRO A 1 81 ? 8.194 -2.295 -14.053 1.00 92.31 81 PRO A O 1
ATOM 631 N N . ARG A 1 82 ? 8.427 -3.668 -15.815 1.00 89.25 82 ARG A N 1
ATOM 632 C CA . ARG A 1 82 ? 9.844 -3.996 -15.557 1.00 89.25 82 ARG A CA 1
ATOM 633 C C . ARG A 1 82 ? 10.726 -2.770 -15.299 1.00 89.25 82 ARG A C 1
ATOM 635 O O . ARG A 1 82 ? 11.622 -2.840 -14.466 1.00 89.25 82 ARG A O 1
ATOM 642 N N . ALA A 1 83 ? 10.453 -1.652 -15.974 1.00 88.88 83 ALA A N 1
ATOM 643 C CA . ALA A 1 83 ? 11.192 -0.398 -15.801 1.00 88.88 83 ALA A CA 1
ATOM 644 C C . ALA A 1 83 ? 11.076 0.200 -14.383 1.00 88.88 83 ALA A C 1
ATOM 646 O O . ALA A 1 83 ? 11.945 0.962 -13.968 1.00 88.88 83 ALA A O 1
ATOM 647 N N . PHE A 1 84 ? 10.035 -0.163 -13.629 1.00 89.31 84 PHE A N 1
ATOM 648 C CA . PHE A 1 84 ? 9.740 0.370 -12.299 1.00 89.31 84 PHE A CA 1
ATOM 649 C C . PHE A 1 84 ? 9.881 -0.668 -11.180 1.00 89.31 84 PHE A C 1
ATOM 651 O O . PHE A 1 84 ? 9.610 -0.350 -10.025 1.00 89.31 84 PHE A O 1
ATOM 658 N N . ALA A 1 85 ? 10.362 -1.879 -11.480 1.00 89.62 85 ALA A N 1
ATOM 659 C CA . ALA A 1 85 ? 10.519 -2.937 -10.482 1.00 89.62 85 ALA A CA 1
ATOM 660 C C . ALA A 1 85 ? 11.403 -2.512 -9.294 1.00 89.62 85 ALA A C 1
ATOM 662 O O . ALA A 1 85 ? 11.049 -2.767 -8.148 1.00 89.62 85 ALA A O 1
ATOM 663 N N . SER A 1 86 ? 12.506 -1.797 -9.549 1.00 88.12 86 SER A N 1
ATOM 664 C CA . SER A 1 86 ? 13.386 -1.275 -8.493 1.00 88.12 86 SER A CA 1
ATOM 665 C C . SER A 1 86 ? 12.708 -0.224 -7.611 1.00 88.12 86 SER A C 1
ATOM 667 O O . SER A 1 86 ? 12.912 -0.225 -6.401 1.00 88.12 86 SER A O 1
ATOM 669 N N . HIS A 1 87 ? 11.875 0.639 -8.198 1.00 88.94 87 HIS A N 1
ATOM 670 C CA . HIS A 1 87 ? 11.118 1.655 -7.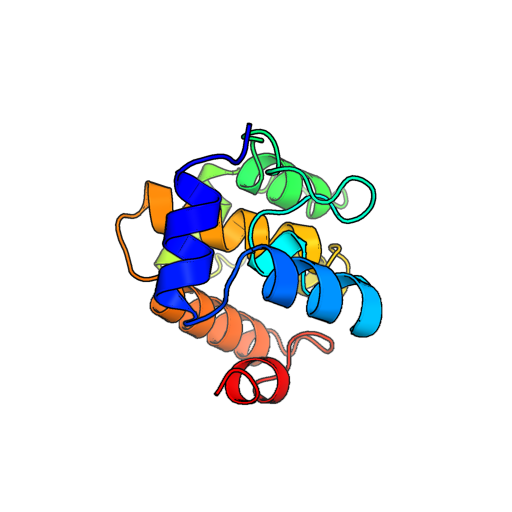466 1.00 88.94 87 HIS A CA 1
ATOM 671 C C . HIS A 1 87 ? 10.086 1.002 -6.546 1.00 88.94 87 HIS A C 1
ATOM 673 O O . HIS A 1 87 ? 10.004 1.333 -5.365 1.00 88.94 87 HIS A O 1
ATOM 679 N N . VAL A 1 88 ? 9.327 0.033 -7.066 1.00 90.00 88 VAL A N 1
ATOM 680 C CA . VAL A 1 88 ? 8.302 -0.665 -6.281 1.00 90.00 88 VAL A CA 1
ATOM 681 C C . VAL A 1 88 ? 8.932 -1.521 -5.185 1.00 90.00 88 VAL A C 1
ATOM 683 O O . VAL A 1 88 ? 8.474 -1.459 -4.050 1.00 90.00 88 VAL A O 1
ATOM 686 N N . LEU A 1 89 ? 10.015 -2.251 -5.466 1.00 88.81 89 LEU A N 1
ATOM 687 C CA . LEU A 1 89 ? 10.720 -3.008 -4.430 1.00 88.81 89 LEU A CA 1
ATOM 688 C C . LEU A 1 89 ? 11.242 -2.082 -3.321 1.00 88.81 89 LEU A C 1
ATOM 690 O O . LEU A 1 89 ? 11.006 -2.350 -2.146 1.00 88.81 89 LEU A O 1
ATOM 694 N N . HIS A 1 90 ? 11.864 -0.956 -3.687 1.00 88.19 90 HIS A N 1
ATOM 695 C CA . HIS A 1 90 ? 12.323 0.034 -2.713 1.00 88.19 90 HIS A CA 1
ATOM 696 C C . HIS A 1 90 ? 11.167 0.598 -1.875 1.00 88.19 90 HIS A C 1
ATOM 698 O O . HIS A 1 90 ? 11.303 0.734 -0.662 1.00 88.19 90 HIS A O 1
ATOM 704 N N . LEU A 1 91 ? 10.007 0.872 -2.484 1.00 88.25 91 LEU A N 1
ATOM 705 C CA . LEU A 1 91 ? 8.813 1.299 -1.752 1.00 88.25 91 LEU A CA 1
ATOM 706 C C . LEU A 1 91 ? 8.399 0.260 -0.697 1.00 88.25 91 LEU A C 1
ATOM 708 O O . LEU A 1 91 ? 8.122 0.627 0.440 1.00 88.25 91 LEU A O 1
ATOM 712 N N . LEU A 1 92 ? 8.357 -1.023 -1.057 1.00 87.94 92 LEU A N 1
ATOM 713 C CA . LEU A 1 92 ? 7.911 -2.086 -0.150 1.00 87.94 92 LEU A CA 1
ATOM 714 C C . LEU A 1 92 ? 8.913 -2.357 0.984 1.00 87.94 92 LEU A C 1
ATOM 716 O O . LEU A 1 92 ? 8.505 -2.718 2.088 1.00 87.94 92 LEU A O 1
ATOM 720 N N . GLU A 1 93 ? 10.210 -2.184 0.731 1.00 84.81 93 GLU A N 1
ATOM 721 C CA . GLU A 1 93 ? 11.256 -2.441 1.727 1.00 84.81 93 GLU A CA 1
ATOM 722 C C . GLU A 1 93 ? 11.525 -1.232 2.628 1.00 84.81 93 GLU A C 1
ATOM 724 O O . GLU A 1 93 ? 11.572 -1.373 3.851 1.00 84.81 93 GLU A O 1
ATOM 729 N N . GLU A 1 94 ? 11.602 -0.029 2.065 1.00 83.81 94 GLU A N 1
ATOM 730 C CA . GLU A 1 94 ? 12.166 1.137 2.754 1.00 83.81 94 GLU A CA 1
ATOM 731 C C . GLU A 1 94 ? 11.123 2.189 3.135 1.00 83.81 94 GLU A C 1
ATOM 733 O O . GLU A 1 94 ? 11.323 2.939 4.095 1.00 83.81 94 GLU A O 1
ATOM 738 N N . ALA A 1 95 ? 9.975 2.251 2.450 1.00 85.69 95 ALA A N 1
ATOM 739 C CA . ALA A 1 95 ? 8.977 3.255 2.797 1.00 85.69 95 ALA A CA 1
ATOM 740 C C . ALA A 1 95 ? 8.439 3.015 4.216 1.00 85.69 95 ALA A C 1
ATOM 742 O O . ALA A 1 95 ? 8.272 1.867 4.647 1.00 85.69 95 ALA A O 1
ATOM 743 N N . PRO A 1 96 ? 8.124 4.075 4.979 1.00 83.12 96 PRO A N 1
ATOM 744 C CA . PRO A 1 96 ? 7.407 3.911 6.232 1.00 83.12 96 PRO A CA 1
ATOM 745 C C . PRO A 1 96 ? 6.126 3.121 5.973 1.00 83.12 96 PRO A C 1
ATOM 747 O O . PRO A 1 96 ? 5.363 3.489 5.081 1.00 83.12 96 PRO A O 1
ATOM 750 N N . ILE A 1 97 ? 5.866 2.068 6.757 1.00 78.94 97 ILE A N 1
ATOM 751 C CA . ILE A 1 97 ? 4.677 1.226 6.555 1.00 78.94 97 ILE A CA 1
ATOM 752 C C . ILE A 1 97 ? 3.415 2.094 6.493 1.00 78.94 97 ILE A C 1
ATOM 754 O O . ILE A 1 97 ? 2.588 1.915 5.606 1.00 78.94 97 ILE A O 1
ATOM 758 N N . GLN A 1 98 ? 3.384 3.136 7.334 1.00 77.06 98 GLN A N 1
ATOM 759 C CA . GLN A 1 98 ? 2.375 4.188 7.397 1.00 77.06 98 GLN A CA 1
ATOM 760 C C . GLN A 1 98 ? 1.999 4.786 6.050 1.00 77.06 98 GLN A C 1
ATOM 762 O O . GLN A 1 98 ? 0.823 4.922 5.715 1.00 77.06 98 GLN A O 1
ATOM 767 N N . LEU A 1 99 ? 3.015 5.109 5.263 1.00 83.12 99 LEU A N 1
ATOM 768 C CA . LEU A 1 99 ? 2.846 5.689 3.948 1.00 83.12 99 LEU A CA 1
ATOM 769 C C . LEU A 1 99 ? 2.214 4.690 2.973 1.00 83.12 99 LEU A C 1
ATOM 771 O O . LEU A 1 99 ? 1.387 5.086 2.156 1.00 83.12 99 LEU A O 1
ATOM 775 N N . VAL A 1 100 ? 2.555 3.404 3.093 1.00 87.25 100 VAL A N 1
ATOM 776 C CA . VAL A 1 100 ? 2.035 2.338 2.228 1.00 87.25 100 VAL A CA 1
ATOM 777 C C . VAL A 1 100 ? 0.541 2.115 2.461 1.00 87.25 100 VAL A C 1
ATOM 779 O O . VAL A 1 100 ? -0.211 2.167 1.492 1.00 87.25 100 VAL A O 1
ATOM 782 N N . VAL A 1 101 ? 0.066 1.942 3.706 1.00 85.12 101 VAL A N 1
ATOM 783 C CA . VAL A 1 101 ? -1.393 1.781 3.935 1.00 85.12 101 VAL A CA 1
ATOM 784 C C . VAL A 1 101 ? -2.152 3.022 3.506 1.00 85.12 101 VAL A C 1
ATOM 786 O O . VAL A 1 101 ? -3.173 2.881 2.850 1.00 85.12 101 VAL A O 1
ATOM 789 N N . LEU A 1 102 ? -1.668 4.229 3.811 1.00 85.19 102 LEU A N 1
ATOM 790 C CA . LEU A 1 102 ? -2.388 5.449 3.437 1.00 85.19 102 LEU A CA 1
ATOM 791 C C . LEU A 1 102 ? -2.442 5.647 1.913 1.00 85.19 102 LEU A C 1
ATOM 793 O O . LEU A 1 102 ? -3.446 6.132 1.390 1.00 85.19 102 LEU A O 1
ATOM 797 N N . ALA A 1 103 ? -1.405 5.227 1.182 1.00 90.44 103 ALA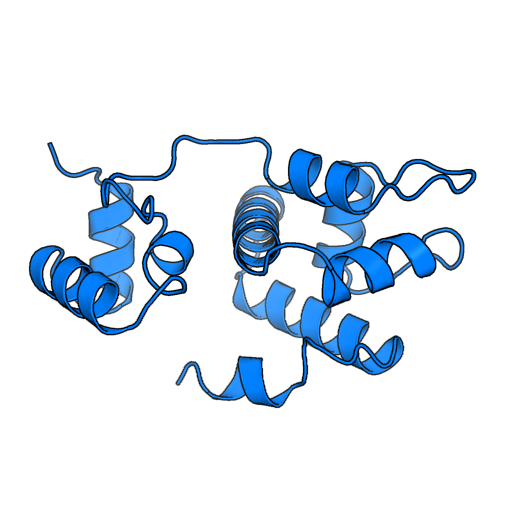 A N 1
ATOM 798 C CA . ALA A 1 103 ? -1.427 5.194 -0.278 1.00 90.44 103 ALA A CA 1
ATOM 799 C C . ALA A 1 103 ? -2.407 4.137 -0.818 1.00 90.44 103 ALA A C 1
ATOM 801 O O . ALA A 1 103 ? -3.141 4.420 -1.763 1.00 90.44 103 ALA A O 1
ATOM 802 N N . VAL A 1 104 ? -2.473 2.956 -0.195 1.00 90.31 104 VAL A N 1
ATOM 803 C CA . VAL A 1 104 ? -3.427 1.890 -0.543 1.00 90.31 104 VAL A CA 1
ATOM 804 C C . VAL A 1 104 ? -4.872 2.299 -0.234 1.00 90.31 104 VAL A C 1
ATOM 806 O O . VAL A 1 104 ? -5.756 2.076 -1.057 1.00 90.31 104 VAL A O 1
ATOM 809 N N . GLU A 1 105 ? -5.126 2.957 0.899 1.00 86.56 105 GLU A N 1
ATOM 810 C CA . GLU A 1 105 ? -6.428 3.546 1.233 1.00 86.56 105 GLU A CA 1
ATOM 811 C C . GLU A 1 105 ? -6.849 4.576 0.186 1.00 86.56 105 GLU A C 1
ATOM 813 O O . GLU A 1 105 ? -7.977 4.534 -0.309 1.00 86.56 105 GLU A O 1
ATOM 818 N N . GLN A 1 106 ? -5.939 5.483 -0.186 1.00 89.44 106 GLN A N 1
ATOM 819 C CA . GLN A 1 106 ? -6.217 6.470 -1.224 1.00 89.44 106 GLN A CA 1
ATOM 820 C C . GLN A 1 106 ? -6.501 5.797 -2.575 1.00 89.44 106 GLN A C 1
ATOM 822 O O . GLN A 1 106 ? -7.429 6.204 -3.272 1.00 89.44 106 GLN A O 1
ATOM 827 N N . ALA A 1 107 ? -5.743 4.763 -2.941 1.00 92.88 107 ALA A N 1
ATOM 828 C CA . ALA A 1 107 ? -5.954 4.015 -4.175 1.00 92.88 107 ALA A CA 1
ATOM 829 C C . ALA A 1 107 ? -7.300 3.276 -4.186 1.00 92.88 107 ALA A C 1
ATOM 831 O O . ALA A 1 107 ? -7.998 3.308 -5.196 1.00 92.88 107 ALA A O 1
ATOM 832 N N . ALA A 1 108 ? -7.716 2.688 -3.061 1.00 88.88 108 ALA A N 1
ATOM 833 C CA . ALA A 1 108 ? -9.027 2.053 -2.928 1.00 88.88 108 ALA A CA 1
ATOM 834 C C . ALA A 1 108 ? -10.166 3.066 -3.136 1.00 88.88 108 ALA A C 1
ATOM 836 O O . ALA A 1 108 ? -11.118 2.790 -3.865 1.00 88.88 108 ALA A O 1
ATOM 837 N N . GLN A 1 109 ? -10.034 4.264 -2.553 1.00 88.50 109 GLN A N 1
ATOM 838 C CA . GLN A 1 109 ? -10.994 5.357 -2.731 1.00 88.50 109 GLN A CA 1
ATOM 839 C C . GLN A 1 109 ? -11.051 5.848 -4.184 1.00 88.50 109 GLN A C 1
ATOM 841 O O . GLN A 1 109 ? -12.140 6.036 -4.718 1.00 88.50 109 GLN A O 1
ATOM 846 N N . GLN A 1 110 ? -9.898 6.043 -4.832 1.00 92.06 110 GLN A N 1
ATOM 847 C CA . GLN A 1 110 ? -9.832 6.523 -6.218 1.00 92.06 110 GLN A CA 1
ATOM 848 C C . GLN A 1 110 ? -10.284 5.470 -7.235 1.00 92.06 110 GLN A C 1
ATOM 850 O O . GLN A 1 110 ? -10.924 5.813 -8.225 1.00 92.06 110 GLN A O 1
ATOM 855 N N . GLY A 1 111 ? -9.962 4.201 -6.992 1.00 88.69 111 GLY A N 1
ATOM 856 C CA . GLY A 1 111 ? -10.324 3.081 -7.856 1.00 88.69 111 GLY A CA 1
ATOM 857 C C . GLY A 1 111 ? -11.732 2.533 -7.625 1.00 88.69 111 GLY A C 1
ATOM 858 O O . GLY A 1 111 ? -12.195 1.724 -8.423 1.00 88.69 111 GLY A O 1
ATOM 859 N N . GLY A 1 112 ? -12.411 2.936 -6.545 1.00 90.38 112 GLY A N 1
ATOM 860 C CA . GLY A 1 112 ? -13.755 2.458 -6.211 1.00 90.38 112 GLY A CA 1
ATOM 861 C C . GLY A 1 112 ? -13.814 0.960 -5.894 1.00 90.38 112 GLY A C 1
ATOM 862 O O . GLY A 1 112 ? -14.828 0.314 -6.149 1.00 90.38 112 GLY A O 1
ATOM 863 N N . VAL A 1 113 ? -12.727 0.391 -5.367 1.00 87.56 113 VAL A N 1
ATOM 864 C CA . VAL A 1 113 ? -12.601 -1.047 -5.091 1.00 87.56 113 VAL A CA 1
ATOM 865 C C . VAL A 1 113 ? -12.336 -1.310 -3.607 1.00 87.56 113 VAL A C 1
ATOM 867 O O . VAL A 1 113 ? -11.735 -0.474 -2.929 1.00 87.56 113 VAL A O 1
ATOM 870 N N . PRO A 1 114 ? -12.735 -2.481 -3.072 1.00 84.94 114 PRO A N 1
ATOM 871 C CA . PRO A 1 114 ? -12.457 -2.826 -1.683 1.00 84.94 114 PRO A CA 1
ATOM 872 C C . PRO A 1 114 ? -10.954 -2.823 -1.387 1.00 84.94 114 PRO A C 1
ATOM 874 O O . PRO A 1 114 ? -10.174 -3.437 -2.117 1.00 84.94 114 PRO A O 1
ATOM 8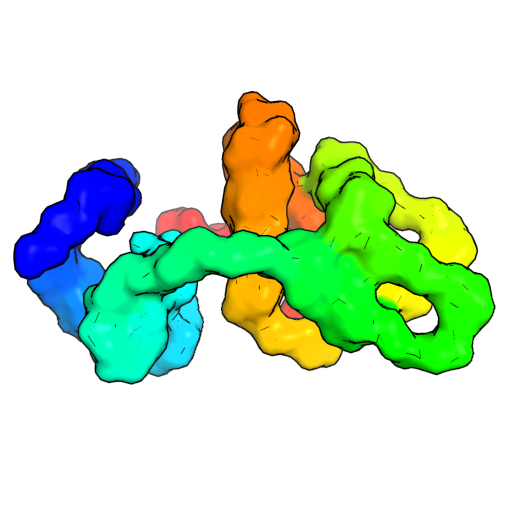77 N N . ILE A 1 115 ? -10.550 -2.216 -0.268 1.00 84.06 115 ILE A N 1
ATOM 878 C CA . ILE A 1 115 ? -9.137 -2.126 0.133 1.00 84.06 115 ILE A CA 1
ATOM 879 C C . ILE A 1 115 ? -8.467 -3.505 0.266 1.00 84.06 115 ILE A C 1
ATOM 881 O O . ILE A 1 115 ? -7.296 -3.669 -0.066 1.00 84.06 115 ILE A O 1
ATOM 885 N N . ALA A 1 116 ? -9.227 -4.534 0.653 1.00 82.06 116 ALA A N 1
ATOM 886 C CA . ALA A 1 116 ? -8.760 -5.919 0.711 1.00 82.06 116 ALA A CA 1
ATOM 887 C C . ALA A 1 116 ? -8.301 -6.461 -0.659 1.00 82.06 116 ALA A C 1
ATOM 889 O O . ALA A 1 116 ? -7.414 -7.309 -0.730 1.00 82.06 116 ALA A O 1
ATOM 890 N N . THR A 1 117 ? -8.874 -5.979 -1.766 1.00 86.69 117 THR A N 1
ATOM 891 C CA . THR A 1 117 ? -8.415 -6.331 -3.119 1.00 86.69 117 THR A CA 1
ATOM 892 C C . THR A 1 117 ? -7.032 -5.757 -3.393 1.00 86.69 117 THR A C 1
ATOM 894 O O . THR A 1 117 ? -6.169 -6.479 -3.885 1.00 86.69 117 THR A O 1
ATOM 897 N N . LEU A 1 118 ? -6.782 -4.510 -2.995 1.00 90.94 118 LEU A N 1
ATOM 898 C CA . LEU A 1 118 ? -5.464 -3.899 -3.153 1.00 90.94 118 LEU A CA 1
ATOM 899 C C . LEU A 1 118 ? -4.424 -4.571 -2.261 1.00 90.94 118 LEU A C 1
ATOM 901 O O . LEU A 1 118 ? -3.315 -4.814 -2.717 1.00 90.94 118 LEU A O 1
ATOM 905 N N . TRP A 1 119 ? -4.772 -4.951 -1.029 1.00 90.31 119 TRP A N 1
ATOM 906 C CA . TRP A 1 119 ? -3.847 -5.701 -0.171 1.00 90.31 119 TRP A CA 1
ATOM 907 C C . TRP A 1 119 ? -3.448 -7.050 -0.761 1.00 90.31 119 TRP A C 1
ATOM 909 O O . TRP A 1 119 ? -2.283 -7.430 -0.663 1.00 90.31 119 TRP A O 1
ATOM 919 N N . ARG A 1 120 ? -4.367 -7.748 -1.442 1.00 88.19 120 ARG A N 1
ATOM 920 C CA . ARG A 1 120 ? -4.025 -8.964 -2.198 1.00 88.19 120 ARG A CA 1
ATOM 921 C C . ARG A 1 120 ? -3.043 -8.671 -3.333 1.00 88.19 120 ARG A C 1
ATOM 923 O O . ARG A 1 120 ? -2.098 -9.433 -3.514 1.00 88.19 120 ARG A O 1
ATOM 930 N N . ASN A 1 121 ? -3.224 -7.565 -4.053 1.00 93.88 121 ASN A N 1
ATOM 931 C CA . ASN A 1 121 ? -2.288 -7.140 -5.095 1.00 93.88 121 ASN A CA 1
ATOM 932 C C . ASN A 1 121 ? -0.913 -6.785 -4.516 1.00 93.88 121 ASN A C 1
ATOM 934 O O . ASN A 1 121 ? 0.096 -7.254 -5.029 1.00 93.88 121 ASN A O 1
ATOM 938 N N . VAL A 1 122 ? -0.861 -6.037 -3.412 1.00 90.62 122 VAL A N 1
ATOM 939 C CA . VAL A 1 122 ? 0.387 -5.708 -2.706 1.00 90.62 122 VAL A CA 1
ATOM 940 C C . VAL A 1 122 ? 1.099 -6.977 -2.238 1.00 90.62 122 VAL A C 1
ATOM 942 O O . VAL A 1 122 ? 2.300 -7.112 -2.453 1.00 90.62 122 VAL A O 1
ATOM 945 N N . ALA A 1 123 ? 0.367 -7.938 -1.666 1.00 86.50 123 ALA A N 1
ATOM 946 C CA . ALA A 1 123 ? 0.917 -9.232 -1.264 1.00 86.50 123 ALA A CA 1
ATOM 947 C C . ALA A 1 123 ? 1.508 -9.995 -2.454 1.00 86.50 123 ALA A C 1
ATOM 949 O O . ALA A 1 123 ? 2.585 -10.582 -2.357 1.00 86.50 123 ALA A O 1
ATOM 950 N N . ARG A 1 124 ? 0.795 -9.997 -3.585 1.00 90.69 124 ARG A N 1
ATOM 951 C CA . ARG A 1 124 ? 1.238 -10.641 -4.821 1.00 90.69 124 ARG A CA 1
ATOM 952 C C . ARG A 1 124 ? 2.527 -10.005 -5.337 1.00 90.69 124 ARG A C 1
ATOM 954 O O . ARG A 1 124 ? 3.496 -10.729 -5.533 1.00 90.69 124 ARG A O 1
ATOM 961 N N . ILE A 1 125 ? 2.565 -8.677 -5.449 1.00 92.38 125 ILE A N 1
ATOM 962 C CA . ILE A 1 125 ? 3.759 -7.928 -5.862 1.00 92.38 125 ILE A CA 1
ATOM 963 C C . ILE A 1 125 ? 4.933 -8.231 -4.923 1.00 92.38 125 ILE A C 1
ATOM 965 O O . ILE A 1 125 ? 6.021 -8.561 -5.386 1.00 92.38 125 ILE A O 1
ATOM 969 N N . ALA A 1 126 ? 4.723 -8.154 -3.606 1.00 88.75 126 ALA A N 1
ATOM 970 C CA . ALA A 1 126 ? 5.775 -8.395 -2.622 1.00 88.75 126 ALA A CA 1
ATOM 971 C C . ALA A 1 126 ? 6.363 -9.811 -2.738 1.00 88.75 126 ALA A C 1
ATOM 973 O O . ALA A 1 126 ? 7.583 -9.968 -2.683 1.00 88.75 126 ALA A O 1
ATOM 974 N N . ASN A 1 127 ? 5.518 -10.823 -2.967 1.00 87.06 127 ASN A N 1
ATOM 975 C CA . ASN A 1 127 ? 5.957 -12.199 -3.202 1.00 87.06 127 ASN A CA 1
ATOM 976 C C . ASN A 1 127 ? 6.710 -12.354 -4.533 1.00 87.06 127 ASN A C 1
ATOM 978 O O . ASN A 1 127 ? 7.782 -12.955 -4.555 1.00 87.06 127 ASN A O 1
ATOM 982 N N . GLU A 1 128 ? 6.180 -11.802 -5.630 1.00 88.19 128 GLU A N 1
ATOM 983 C CA . GLU A 1 128 ? 6.818 -11.841 -6.956 1.00 88.19 128 GLU A CA 1
ATOM 984 C C . GLU A 1 128 ? 8.198 -11.164 -6.946 1.00 88.19 128 GLU A C 1
ATOM 986 O O . GLU A 1 128 ? 9.122 -11.615 -7.621 1.00 88.19 128 GLU A O 1
ATOM 991 N N . MET A 1 129 ? 8.353 -10.110 -6.142 1.00 86.88 129 MET A N 1
ATOM 992 C CA . MET A 1 129 ? 9.599 -9.356 -5.996 1.00 86.88 129 MET A CA 1
ATOM 993 C C . MET A 1 129 ? 10.508 -9.846 -4.868 1.00 86.88 129 MET A C 1
ATOM 995 O O . MET A 1 129 ? 11.587 -9.284 -4.688 1.00 86.88 129 MET A O 1
ATOM 999 N N . GLN A 1 130 ? 10.096 -10.869 -4.113 1.00 84.50 130 GLN A N 1
ATOM 1000 C CA . GLN A 1 130 ? 10.837 -11.399 -2.963 1.00 84.50 130 GLN A CA 1
ATOM 1001 C C . GLN A 1 130 ? 11.184 -10.324 -1.912 1.00 84.50 130 GLN A C 1
ATOM 1003 O O . GLN A 1 130 ? 12.270 -10.339 -1.328 1.00 84.50 130 GLN A O 1
ATOM 1008 N N . SER A 1 131 ? 10.260 -9.386 -1.671 1.00 77.31 131 SER A N 1
ATOM 1009 C CA . SER A 1 131 ? 10.434 -8.341 -0.657 1.00 77.31 131 SER A CA 1
ATOM 1010 C C . SER A 1 131 ? 10.613 -8.958 0.730 1.00 77.31 131 SER A C 1
ATOM 1012 O O . SER A 1 131 ? 9.865 -9.850 1.133 1.00 77.31 131 SER A O 1
ATOM 1014 N N . ARG A 1 132 ? 11.591 -8.459 1.492 1.00 74.75 132 ARG A N 1
ATOM 1015 C CA . ARG A 1 132 ? 11.942 -9.023 2.809 1.00 74.75 132 ARG A CA 1
ATOM 1016 C C . ARG A 1 132 ? 11.057 -8.534 3.955 1.00 74.75 132 ARG A C 1
ATOM 1018 O O . ARG A 1 132 ? 11.091 -9.119 5.035 1.00 74.75 132 ARG A O 1
ATOM 1025 N N . ARG A 1 133 ? 10.317 -7.440 3.746 1.00 69.31 133 ARG A N 1
ATOM 1026 C CA . ARG A 1 133 ? 9.579 -6.726 4.801 1.00 69.31 133 ARG A CA 1
ATOM 1027 C C . ARG A 1 133 ? 8.084 -7.020 4.802 1.00 69.31 133 ARG A C 1
ATOM 1029 O O . ARG A 1 133 ? 7.495 -7.126 5.872 1.00 69.31 133 ARG A O 1
ATOM 1036 N N . ILE A 1 134 ? 7.472 -7.133 3.625 1.00 60.06 134 ILE A N 1
ATOM 1037 C CA . ILE A 1 134 ? 6.034 -7.387 3.483 1.00 60.06 134 ILE A CA 1
ATOM 1038 C C . ILE A 1 134 ? 5.846 -8.859 3.134 1.00 60.06 134 ILE A C 1
ATOM 1040 O O . ILE A 1 134 ? 5.787 -9.245 1.970 1.00 60.06 134 ILE A O 1
ATOM 1044 N N . THR A 1 135 ? 5.781 -9.694 4.166 1.00 52.16 135 THR A N 1
ATOM 1045 C CA . THR A 1 135 ? 5.529 -11.130 4.021 1.00 52.16 135 THR A CA 1
ATOM 1046 C C . THR A 1 135 ? 4.034 -11.406 4.136 1.00 52.16 135 THR A C 1
ATOM 1048 O O . THR A 1 135 ? 3.331 -10.732 4.890 1.00 52.16 135 THR A O 1
ATOM 1051 N N . ALA A 1 136 ? 3.548 -12.443 3.449 1.00 45.78 136 ALA A N 1
ATOM 1052 C CA . ALA A 1 136 ? 2.151 -12.878 3.516 1.00 45.78 136 ALA A CA 1
ATOM 1053 C C . ALA A 1 136 ? 1.611 -12.994 4.961 1.00 45.78 136 ALA A C 1
ATOM 1055 O O . ALA A 1 136 ? 0.445 -12.685 5.188 1.00 45.78 136 ALA A O 1
ATOM 1056 N N . SER A 1 137 ? 2.447 -13.348 5.949 1.00 42.97 137 SER A N 1
ATOM 1057 C CA . SER A 1 137 ? 2.034 -13.454 7.358 1.00 42.97 137 SER A CA 1
ATOM 1058 C C . SER A 1 137 ? 1.526 -12.139 7.962 1.00 42.97 137 SER A C 1
ATOM 1060 O O . SER A 1 137 ? 0.571 -12.171 8.724 1.00 42.97 137 SER A O 1
ATOM 1062 N N . MET A 1 138 ? 2.064 -10.977 7.569 1.00 51.28 138 MET A N 1
ATOM 1063 C CA . MET A 1 138 ? 1.601 -9.674 8.078 1.00 51.28 138 MET A CA 1
ATOM 1064 C C . MET A 1 138 ? 0.188 -9.297 7.599 1.00 51.28 138 MET A C 1
ATOM 1066 O O . MET A 1 138 ? -0.427 -8.399 8.165 1.00 51.28 138 MET A O 1
ATOM 1070 N N . ILE A 1 139 ? -0.325 -9.961 6.557 1.00 49.06 139 ILE A N 1
ATOM 1071 C CA . ILE A 1 139 ? -1.634 -9.673 5.948 1.00 49.06 139 ILE A CA 1
ATOM 1072 C C . ILE A 1 139 ? -2.716 -10.628 6.482 1.00 49.06 139 ILE A C 1
ATOM 1074 O O . ILE A 1 139 ? -3.889 -10.263 6.517 1.00 49.06 139 ILE A O 1
ATOM 1078 N N . TYR A 1 140 ? -2.339 -11.829 6.936 1.00 39.75 140 TYR A N 1
ATOM 1079 C CA . TYR A 1 140 ? -3.278 -12.822 7.477 1.00 39.75 140 TYR A CA 1
ATOM 1080 C C . TYR A 1 140 ? -3.593 -12.654 8.973 1.00 39.75 140 TYR A C 1
ATOM 1082 O O . TYR A 1 140 ? -4.608 -13.186 9.417 1.00 39.75 140 TYR A O 1
ATOM 1090 N N . ASP A 1 141 ? -2.797 -11.888 9.726 1.00 34.12 141 ASP A N 1
ATOM 1091 C CA . ASP A 1 141 ? -3.036 -11.622 11.158 1.00 34.12 141 ASP A CA 1
ATOM 1092 C C . ASP A 1 141 ? -4.075 -10.509 11.428 1.00 34.12 141 ASP A C 1
ATOM 1094 O O . ASP A 1 141 ? -4.370 -10.194 12.577 1.00 34.12 141 ASP A O 1
ATOM 1098 N N . ALA A 1 142 ? -4.680 -9.924 10.389 1.00 34.94 142 ALA A N 1
ATOM 1099 C CA . ALA A 1 142 ? -5.753 -8.931 10.516 1.00 34.94 142 ALA A CA 1
ATOM 1100 C C . ALA A 1 142 ? -7.158 -9.573 10.574 1.00 34.94 142 ALA A C 1
ATOM 1102 O O . ALA A 1 142 ? -8.078 -9.107 9.894 1.00 34.94 142 ALA A O 1
ATOM 1103 N N . LYS A 1 143 ? -7.312 -10.664 11.334 1.00 31.08 143 LYS A N 1
ATOM 1104 C CA . LYS A 1 143 ? -8.596 -11.351 11.538 1.00 31.08 143 LYS A CA 1
ATOM 1105 C C . LYS A 1 143 ? -9.116 -11.185 12.960 1.00 31.08 143 LYS A C 1
ATOM 1107 O O . LYS A 1 143 ? -8.309 -11.346 13.898 1.00 31.08 143 LYS A O 1
#

Secondary structure (DSSP, 8-state):
---HHHHHHHHHTT--HHHHHHHHHHH-SSSTGGGTB-TTT-SBPPP--HHHHHHHHT--S-SS---HHHHHHHHHH----GGGHHHHHHHHHHS-HHHHHHHHHHHHHHHTS-HHHHHHHHHHHHHHTT-SSS-THHHHT--